Protein AF-A0A5J4VLN2-F1 (afdb_monomer_lite)

Foldseek 3Di:
DEQQPPDPDPPGGAALQVCLVPVLVVCVVVPAQEDEYWQQAAAPDVVVRNQAHAGQPDGHPRRHHPVSNVVSCVSNVVSNHHYHYDRRPQDHHCDPPRHPQCVPPHDGDHPPPPPPPDDD

Sequence (120 aa):
MHIGMSIEEEGKVNSYRNAADTLIPYIKSIGYNSIQLMGIMEHAYYASFGYQVTSFFSIAGRCGLPSDLQYFIDIAHSHGLIVILDLIHAHASKNTLDGLNNFDFGQEYGYQQQDDEENE

Secondary structure (DSSP, 8-state):
-BGGG--SSTT-PPPHHHHHHHHHHHHHHTT--EEEEBS-EE-S-GGGTT-S-SEEEEE-GGG--HHHHHHHHHHHHHTT-EEEE----S---S-SSSSSTTTBTTB-SS----------

Organism: NCBI:txid222440

Radius of gyration: 17.55 Å; chains: 1; bounding box: 37×29×55 Å

pLDDT: mean 84.26, std 16.39, range [36.25, 98.56]

Structure (mmCIF, N/CA/C/O backbone):
data_AF-A0A5J4VLN2-F1
#
_entry.id   AF-A0A5J4VLN2-F1
#
loop_
_atom_site.group_PDB
_atom_site.id
_atom_site.type_symbol
_atom_site.label_atom_id
_atom_site.label_alt_id
_atom_site.label_comp_id
_atom_site.label_asym_id
_atom_site.label_entity_id
_atom_site.label_seq_id
_atom_site.pdbx_PDB_ins_code
_atom_site.Cartn_x
_atom_site.Cartn_y
_atom_site.Cartn_z
_atom_site.occupancy
_atom_site.B_iso_or_equiv
_atom_site.auth_seq_id
_atom_site.auth_comp_id
_atom_site.auth_asym_id
_atom_site.auth_atom_id
_atom_site.pdbx_PDB_model_num
ATOM 1 N N . MET A 1 1 ? -7.371 5.519 -1.564 1.00 92.19 1 MET A N 1
ATOM 2 C CA . MET A 1 1 ? -6.412 6.105 -0.611 1.00 92.19 1 MET A CA 1
ATOM 3 C C . MET A 1 1 ? -5.008 5.653 -0.968 1.00 92.19 1 MET A C 1
ATOM 5 O O . MET A 1 1 ? -4.841 4.555 -1.488 1.00 92.19 1 MET A O 1
ATOM 9 N N . HIS A 1 2 ? -4.019 6.488 -0.664 1.00 93.62 2 HIS A N 1
ATOM 10 C CA . HIS A 1 2 ? -2.604 6.184 -0.841 1.00 93.62 2 HIS A CA 1
ATOM 11 C C . HIS A 1 2 ? -1.942 6.098 0.541 1.00 93.62 2 HIS A C 1
ATOM 13 O O . HIS A 1 2 ? -1.878 7.107 1.243 1.00 93.62 2 HIS A O 1
ATOM 19 N N . ILE A 1 3 ? -1.471 4.909 0.938 1.00 93.81 3 ILE A N 1
ATOM 20 C CA . ILE A 1 3 ? -0.975 4.649 2.305 1.00 93.81 3 ILE A CA 1
ATOM 21 C C . ILE A 1 3 ? 0.175 5.591 2.658 1.00 93.81 3 ILE A C 1
ATOM 23 O O . ILE A 1 3 ? 0.109 6.286 3.660 1.00 93.81 3 ILE A O 1
ATOM 27 N N . GLY A 1 4 ? 1.186 5.713 1.798 1.00 89.31 4 GLY A N 1
ATOM 28 C CA . GLY A 1 4 ? 2.380 6.498 2.119 1.00 89.31 4 GLY A CA 1
ATOM 29 C C . GLY A 1 4 ? 2.133 7.982 2.422 1.00 89.31 4 GLY A C 1
ATOM 30 O O . GLY A 1 4 ? 2.963 8.600 3.076 1.00 89.31 4 GLY A O 1
ATOM 31 N N . MET A 1 5 ? 0.997 8.547 1.995 1.00 90.44 5 MET A N 1
ATOM 32 C CA . MET A 1 5 ? 0.648 9.966 2.176 1.00 90.44 5 MET A CA 1
ATOM 33 C C . MET A 1 5 ? -0.420 10.190 3.252 1.00 90.44 5 MET A C 1
ATOM 35 O O . MET A 1 5 ? -0.905 11.303 3.410 1.00 90.44 5 MET A O 1
ATOM 39 N N . SER A 1 6 ? -0.835 9.141 3.964 1.00 88.75 6 SER A N 1
ATOM 40 C CA . SER A 1 6 ? -1.965 9.207 4.892 1.00 88.75 6 SER A CA 1
ATOM 41 C C . SER A 1 6 ? -1.568 9.473 6.350 1.00 88.75 6 SER A C 1
ATOM 43 O O . SER A 1 6 ? -2.348 9.182 7.252 1.00 88.75 6 SER A O 1
ATOM 45 N N . ILE A 1 7 ? -0.348 9.960 6.589 1.00 82.44 7 ILE A N 1
ATOM 46 C CA . ILE A 1 7 ? 0.162 10.323 7.918 1.00 82.44 7 ILE A CA 1
ATOM 47 C C . ILE A 1 7 ? -0.057 11.817 8.186 1.00 82.44 7 ILE A C 1
ATOM 49 O O . ILE A 1 7 ? -0.032 12.624 7.261 1.00 82.44 7 ILE A O 1
ATOM 53 N N . GLU A 1 8 ? -0.244 12.183 9.454 1.00 71.19 8 GLU A N 1
ATOM 54 C CA . GLU A 1 8 ? -0.366 13.588 9.874 1.00 71.19 8 GLU A CA 1
ATOM 55 C C . GLU A 1 8 ? 0.997 14.296 10.008 1.00 71.19 8 GLU A C 1
ATOM 57 O O . GLU A 1 8 ? 1.069 15.520 9.954 1.00 71.19 8 GLU A O 1
ATOM 62 N N . GLU A 1 9 ? 2.089 13.542 10.174 1.00 78.75 9 GLU A N 1
ATOM 63 C CA . GLU A 1 9 ? 3.444 14.081 10.321 1.00 78.75 9 GLU A CA 1
ATOM 64 C C . GLU A 1 9 ? 4.080 14.398 8.957 1.00 78.75 9 GLU A C 1
ATOM 66 O O . GLU A 1 9 ? 4.273 13.514 8.119 1.00 78.75 9 GLU A O 1
ATOM 71 N N . GLU A 1 10 ? 4.453 15.662 8.746 1.00 77.12 10 GLU A N 1
ATOM 72 C CA . GLU A 1 10 ? 5.062 16.114 7.494 1.00 77.12 10 GLU A CA 1
ATOM 73 C C . GLU A 1 10 ? 6.402 15.419 7.195 1.00 77.12 10 GLU A C 1
ATOM 75 O O . GLU A 1 10 ? 7.250 15.211 8.063 1.00 77.12 10 GLU A O 1
ATOM 80 N N . GLY A 1 11 ? 6.617 15.090 5.917 1.00 79.19 11 GLY A N 1
ATOM 81 C CA . GLY A 1 11 ? 7.900 14.590 5.415 1.00 79.19 11 GLY A CA 1
ATOM 82 C C . GLY A 1 11 ? 8.184 13.106 5.666 1.00 79.19 11 GLY A C 1
ATOM 83 O O . GLY A 1 11 ? 9.284 12.650 5.354 1.00 79.19 11 GLY A O 1
ATOM 84 N N . LYS A 1 12 ? 7.221 12.334 6.186 1.00 87.38 12 LYS A N 1
ATOM 85 C CA . LYS A 1 12 ? 7.369 10.885 6.394 1.00 87.38 12 LYS A CA 1
ATOM 86 C C . LYS A 1 12 ? 6.393 10.073 5.553 1.00 87.38 12 LYS A C 1
ATOM 88 O O . LYS A 1 12 ? 5.278 10.496 5.272 1.00 87.38 12 LYS A O 1
ATOM 93 N N . VAL A 1 13 ? 6.830 8.875 5.173 1.00 89.06 13 VAL A N 1
ATOM 94 C CA . VAL A 1 13 ? 5.975 7.879 4.524 1.00 89.06 13 VAL A CA 1
ATOM 95 C C . VAL A 1 13 ? 5.274 7.066 5.610 1.00 89.06 13 VAL A C 1
ATOM 97 O O . VAL A 1 13 ? 5.931 6.536 6.507 1.00 89.06 13 VAL A O 1
ATOM 100 N N . ASN A 1 14 ? 3.945 6.976 5.541 1.00 94.50 14 ASN A N 1
ATOM 101 C CA . ASN A 1 14 ? 3.174 6.167 6.486 1.00 94.50 14 ASN A CA 1
ATOM 102 C C . ASN A 1 14 ? 3.422 4.660 6.294 1.00 94.50 14 ASN A C 1
ATOM 104 O O . ASN A 1 14 ? 3.755 4.211 5.197 1.00 94.50 14 ASN A O 1
ATOM 108 N N . SER A 1 15 ? 3.172 3.865 7.337 1.00 95.12 15 SER A N 1
ATOM 109 C CA . SER A 1 15 ? 3.239 2.402 7.261 1.00 95.12 15 SER A CA 1
ATOM 110 C C . SER A 1 15 ? 1.860 1.755 7.136 1.00 95.12 15 SER A C 1
ATOM 112 O O . SER A 1 15 ? 0.859 2.309 7.596 1.00 95.12 15 SER A O 1
ATOM 114 N N . TYR A 1 16 ? 1.804 0.542 6.574 1.00 96.88 16 TYR A N 1
ATOM 115 C CA . TYR A 1 16 ? 0.571 -0.254 6.526 1.00 96.88 16 TYR A CA 1
ATOM 116 C C . TYR A 1 16 ? -0.003 -0.516 7.923 1.00 96.88 16 TYR A C 1
ATOM 118 O O . TYR A 1 16 ? -1.211 -0.416 8.107 1.00 96.88 16 TYR A O 1
ATOM 126 N N . ARG A 1 17 ? 0.851 -0.792 8.919 1.00 96.31 17 ARG A N 1
ATOM 127 C CA . ARG A 1 17 ? 0.413 -1.028 10.305 1.00 96.31 17 ARG A CA 1
ATOM 128 C C . ARG A 1 17 ? -0.214 0.210 10.920 1.00 96.31 17 ARG A C 1
ATOM 130 O O . ARG A 1 17 ? -1.337 0.142 11.402 1.00 96.31 17 ARG A O 1
ATOM 137 N N . ASN A 1 18 ? 0.471 1.349 10.833 1.00 95.31 18 ASN A N 1
ATOM 138 C CA . ASN A 1 18 ? -0.070 2.587 11.378 1.00 95.31 18 ASN A CA 1
ATOM 139 C C . ASN A 1 18 ? -1.378 2.979 10.677 1.00 95.31 18 ASN A C 1
ATOM 141 O O . ASN A 1 18 ? -2.348 3.328 11.342 1.00 95.31 18 ASN A O 1
ATOM 145 N N . ALA A 1 19 ? -1.443 2.864 9.347 1.00 95.69 19 ALA A N 1
ATOM 146 C CA . ALA A 1 19 ? -2.672 3.111 8.599 1.00 95.69 19 ALA A CA 1
ATOM 147 C C . ALA A 1 19 ? -3.806 2.151 8.999 1.00 95.69 19 ALA A C 1
ATOM 149 O O . ALA A 1 19 ? -4.953 2.583 9.102 1.00 95.69 19 ALA A O 1
ATOM 150 N N . ALA A 1 20 ? -3.504 0.876 9.251 1.00 97.12 20 ALA A N 1
ATOM 151 C CA . ALA A 1 20 ? -4.498 -0.094 9.689 1.00 97.12 20 ALA A CA 1
ATOM 152 C C . ALA A 1 20 ? -5.080 0.274 11.059 1.00 97.12 20 ALA A C 1
ATOM 154 O O . ALA A 1 20 ? -6.296 0.301 11.226 1.00 97.12 20 ALA A O 1
ATOM 155 N N . ASP A 1 21 ? -4.216 0.622 12.010 1.00 96.56 21 ASP A N 1
ATOM 156 C CA . ASP A 1 21 ? -4.623 0.877 13.392 1.00 96.56 21 ASP A CA 1
ATOM 157 C C . ASP A 1 21 ? -5.324 2.240 13.558 1.00 96.56 21 ASP A C 1
ATOM 159 O O . ASP A 1 21 ? -6.180 2.396 14.428 1.00 96.56 21 ASP A O 1
ATOM 163 N N . THR A 1 22 ? -4.997 3.227 12.714 1.00 95.06 22 THR A N 1
ATOM 164 C CA . THR A 1 22 ? -5.516 4.604 12.841 1.00 95.06 22 THR A CA 1
ATOM 165 C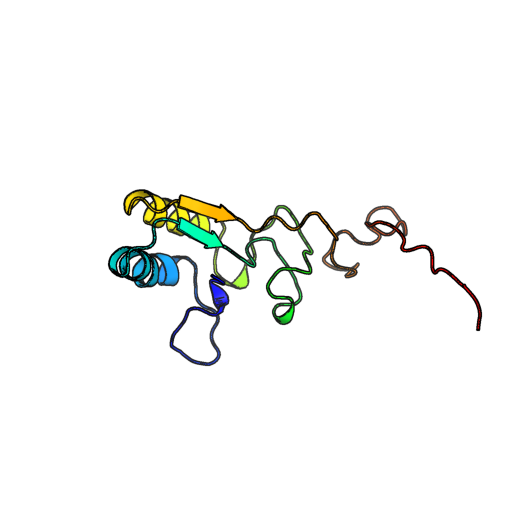 C . THR A 1 22 ? -6.622 4.938 11.841 1.00 95.06 22 THR A C 1
ATOM 167 O O . THR A 1 22 ? -7.634 5.536 12.212 1.00 95.06 22 THR A O 1
ATOM 170 N N . LEU A 1 23 ? -6.477 4.542 10.573 1.00 96.06 23 LEU A N 1
ATOM 171 C CA . LEU A 1 23 ? -7.359 5.010 9.500 1.00 96.06 23 LEU A CA 1
ATOM 172 C C . LEU A 1 23 ? -8.552 4.094 9.276 1.00 96.06 23 LEU A C 1
ATOM 174 O O . LEU A 1 23 ? -9.625 4.592 8.953 1.00 96.06 23 LEU A O 1
ATOM 178 N N . ILE A 1 24 ? -8.415 2.781 9.461 1.00 97.62 24 ILE A N 1
ATOM 179 C CA . ILE A 1 24 ? -9.539 1.852 9.267 1.00 97.62 24 ILE A CA 1
ATOM 180 C C . ILE A 1 24 ? -10.699 2.156 10.233 1.00 97.62 24 ILE A C 1
ATOM 182 O O . ILE A 1 24 ? -11.830 2.290 9.749 1.00 97.62 24 ILE A O 1
ATOM 186 N N . PRO A 1 25 ? -10.471 2.352 11.551 1.00 97.12 25 PRO A N 1
ATOM 187 C CA . PRO A 1 25 ? -11.547 2.737 12.465 1.00 97.12 25 PRO A CA 1
ATOM 188 C C . PRO A 1 25 ? -12.203 4.065 12.070 1.00 97.12 25 PRO A C 1
ATOM 190 O O . PRO A 1 25 ? -13.424 4.203 12.148 1.00 97.12 25 PRO A O 1
ATOM 193 N N . TYR A 1 26 ? -11.405 5.027 11.598 1.00 96.38 26 TYR A N 1
ATOM 194 C CA . TYR A 1 26 ? -11.896 6.323 11.136 1.00 96.38 26 TYR A CA 1
ATOM 195 C C . TYR A 1 26 ? -12.751 6.209 9.865 1.00 96.38 26 TYR A C 1
ATOM 197 O O . TYR A 1 26 ? -13.873 6.704 9.827 1.00 96.38 26 TYR A O 1
ATOM 205 N N . ILE A 1 27 ? -12.274 5.497 8.842 1.00 97.06 27 ILE A N 1
ATOM 206 C CA . ILE A 1 27 ? -13.006 5.261 7.588 1.00 97.06 27 ILE A CA 1
ATOM 207 C C . ILE A 1 27 ? -14.347 4.577 7.871 1.00 97.06 27 ILE A C 1
ATOM 209 O O . ILE A 1 27 ? -15.369 4.924 7.271 1.00 97.06 27 ILE A O 1
ATOM 213 N N . LYS A 1 28 ? -14.361 3.630 8.815 1.00 97.56 28 LYS A N 1
ATOM 214 C CA . LYS A 1 28 ? -15.593 2.974 9.244 1.00 97.56 28 LYS A CA 1
ATOM 215 C C . LYS A 1 28 ? -16.537 3.931 9.973 1.00 97.56 28 LYS A C 1
ATOM 217 O O . LYS A 1 28 ? -17.740 3.887 9.720 1.00 97.56 28 LYS A O 1
ATOM 222 N N . SER A 1 29 ? -16.020 4.779 10.865 1.00 97.62 29 SER A N 1
ATOM 223 C CA . SER A 1 29 ? -16.844 5.686 11.676 1.00 97.62 29 SER A CA 1
ATOM 224 C C . SER A 1 29 ? -17.550 6.755 10.841 1.00 97.62 29 SER A C 1
ATOM 226 O O . SER A 1 29 ? -18.682 7.120 11.152 1.00 97.62 29 SER A O 1
ATOM 228 N N . ILE A 1 30 ? -16.936 7.192 9.739 1.00 97.69 30 ILE A N 1
ATOM 229 C CA . ILE A 1 30 ? -17.541 8.136 8.787 1.00 97.69 30 ILE A CA 1
ATOM 230 C C . ILE A 1 30 ? -18.468 7.456 7.758 1.00 97.69 30 ILE A C 1
ATOM 232 O O . ILE A 1 30 ? -19.033 8.134 6.903 1.00 97.69 30 ILE A O 1
ATOM 236 N N . GLY A 1 31 ? -18.659 6.134 7.846 1.00 97.38 31 GLY A N 1
ATO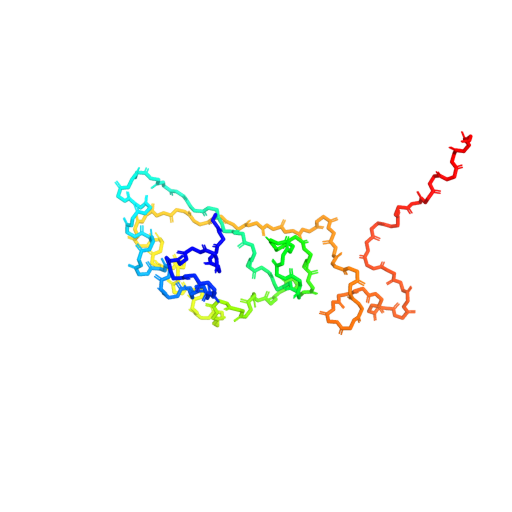M 237 C CA . GLY A 1 31 ? -19.721 5.410 7.139 1.00 97.38 31 GLY A CA 1
ATOM 238 C C . GLY A 1 31 ? -19.352 4.795 5.786 1.00 97.38 31 GLY A C 1
ATOM 239 O O . GLY A 1 31 ? -20.245 4.283 5.109 1.00 97.38 31 GLY A O 1
ATOM 240 N N . TYR A 1 32 ? -18.078 4.791 5.380 1.00 98.12 32 TYR A N 1
ATOM 241 C CA . TYR A 1 32 ? -17.673 4.052 4.179 1.00 98.12 32 TYR A CA 1
ATOM 242 C C . TYR A 1 32 ? -17.777 2.536 4.396 1.00 98.12 32 TYR A C 1
ATOM 244 O O . TYR A 1 32 ? -17.666 2.024 5.512 1.00 98.12 32 TYR A O 1
ATOM 252 N N . ASN A 1 33 ? -17.970 1.807 3.298 1.00 97.75 33 ASN A N 1
ATOM 253 C CA . ASN A 1 33 ? -18.033 0.344 3.264 1.00 97.75 33 ASN A CA 1
ATOM 254 C C . ASN A 1 33 ? -16.905 -0.289 2.428 1.00 97.75 33 ASN A C 1
ATOM 256 O O . ASN A 1 33 ? -16.777 -1.512 2.408 1.00 97.75 33 ASN A O 1
ATOM 260 N N . SER A 1 34 ? -16.086 0.521 1.754 1.00 97.94 34 SER A N 1
ATOM 261 C CA . SER A 1 34 ? -14.988 0.051 0.915 1.00 97.94 34 SER A CA 1
ATOM 262 C C . SER A 1 34 ? -13.794 1.001 0.928 1.00 97.94 34 SER A C 1
ATOM 264 O O . SER A 1 34 ? -13.957 2.212 1.075 1.00 97.94 34 SER A O 1
ATOM 266 N N . ILE A 1 35 ? -12.604 0.451 0.698 1.00 97.81 35 ILE A N 1
ATOM 267 C CA . ILE A 1 35 ? -11.336 1.159 0.548 1.00 97.81 35 ILE A CA 1
ATOM 268 C C . ILE A 1 35 ? -10.751 0.809 -0.821 1.00 97.81 35 ILE A C 1
ATOM 270 O O . ILE A 1 35 ? -10.418 -0.344 -1.073 1.00 97.81 35 ILE A O 1
ATOM 274 N N . GLN A 1 36 ? -10.565 1.810 -1.681 1.00 97.31 36 GLN A N 1
ATOM 275 C CA . GLN A 1 36 ? -9.704 1.688 -2.862 1.00 97.31 36 GLN A CA 1
ATOM 276 C C . GLN A 1 36 ? -8.250 1.918 -2.434 1.00 97.31 36 GLN A C 1
ATOM 278 O O . GLN A 1 36 ? -7.962 2.962 -1.848 1.00 97.31 36 GLN A O 1
ATOM 283 N N . LEU A 1 37 ? -7.331 0.998 -2.715 1.00 95.94 37 LEU A N 1
ATOM 284 C CA . LEU A 1 37 ? -5.898 1.134 -2.445 1.00 95.94 37 LEU A CA 1
ATOM 285 C C . LEU A 1 37 ? -5.128 1.459 -3.723 1.00 95.94 37 LEU A C 1
ATOM 287 O O . LEU A 1 37 ? -5.211 0.732 -4.710 1.00 95.94 37 LEU A O 1
ATOM 291 N N . MET A 1 38 ? -4.334 2.525 -3.655 1.00 94.44 38 MET A N 1
ATOM 292 C CA . MET A 1 38 ? -3.471 3.000 -4.738 1.00 94.44 38 MET A CA 1
ATOM 293 C C . MET A 1 38 ? -1.998 2.817 -4.357 1.00 94.44 38 MET A C 1
ATOM 295 O O . MET A 1 38 ? -1.659 2.858 -3.171 1.00 94.44 38 MET A O 1
ATOM 299 N N . GLY A 1 39 ? -1.116 2.657 -5.347 1.00 91.19 39 GLY A N 1
ATOM 300 C CA . GLY A 1 39 ? 0.335 2.610 -5.119 1.00 91.19 39 GLY A CA 1
ATOM 301 C C . GLY A 1 39 ? 0.838 1.371 -4.374 1.00 91.19 39 GLY A C 1
ATOM 302 O O . GLY A 1 39 ? 1.840 1.448 -3.667 1.00 91.19 39 GLY A O 1
ATOM 303 N N . ILE A 1 40 ? 0.152 0.236 -4.512 1.00 93.56 40 ILE A N 1
ATOM 304 C CA . ILE A 1 40 ? 0.546 -1.017 -3.853 1.00 93.56 40 ILE A CA 1
ATOM 305 C C . ILE A 1 40 ? 1.575 -1.801 -4.665 1.00 93.56 40 ILE A C 1
ATOM 307 O O . ILE A 1 40 ? 2.500 -2.344 -4.072 1.00 93.56 40 ILE A O 1
ATOM 311 N N . MET A 1 41 ? 1.447 -1.863 -5.994 1.00 91.00 41 MET A N 1
ATOM 312 C CA . MET A 1 41 ? 2.485 -2.474 -6.832 1.00 91.00 41 MET A CA 1
ATOM 313 C C . MET A 1 41 ? 3.760 -1.633 -6.783 1.00 91.00 41 MET A C 1
ATOM 315 O O . MET A 1 41 ? 3.691 -0.402 -6.724 1.00 91.00 41 MET A O 1
ATOM 319 N N . GLU A 1 42 ? 4.920 -2.286 -6.782 1.00 90.19 42 GLU A N 1
ATOM 320 C CA . GLU A 1 42 ? 6.205 -1.604 -6.656 1.00 90.19 42 GLU A CA 1
ATOM 321 C C . GLU A 1 42 ? 6.448 -0.658 -7.836 1.00 90.19 42 GLU A C 1
ATOM 323 O O . GLU A 1 42 ? 6.237 -0.988 -9.006 1.00 90.19 42 GLU A O 1
ATOM 328 N N . HIS A 1 43 ? 6.895 0.546 -7.499 1.00 88.88 43 HIS A N 1
ATOM 329 C CA . HIS A 1 43 ? 7.116 1.640 -8.434 1.00 88.88 43 HIS A CA 1
ATOM 330 C C . HIS A 1 43 ? 8.302 2.472 -7.945 1.00 88.88 43 HIS A C 1
ATOM 332 O O . HIS A 1 43 ? 8.256 3.065 -6.871 1.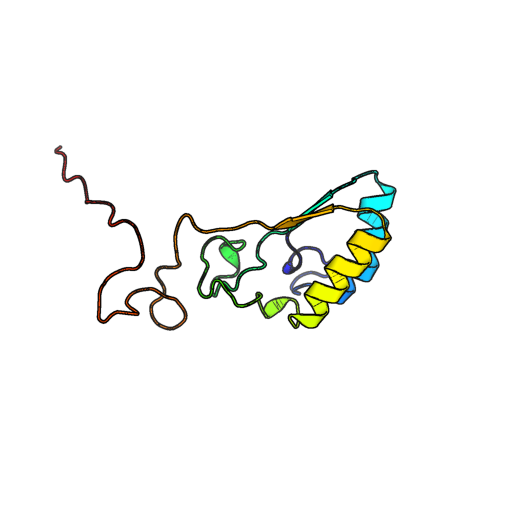00 88.88 43 HIS A O 1
ATOM 338 N N . ALA A 1 44 ? 9.384 2.553 -8.717 1.00 86.31 44 ALA A N 1
ATOM 339 C CA . ALA A 1 44 ? 10.580 3.279 -8.275 1.00 86.31 44 ALA A CA 1
ATOM 340 C C . ALA A 1 44 ? 10.323 4.787 -8.059 1.00 86.31 44 ALA A C 1
ATOM 342 O O . ALA A 1 44 ? 10.855 5.396 -7.131 1.00 86.31 44 ALA A O 1
ATOM 343 N N . TYR A 1 45 ? 9.475 5.399 -8.894 1.00 86.56 45 TYR A N 1
ATOM 344 C CA . TYR A 1 45 ? 9.200 6.832 -8.835 1.00 86.56 45 TYR A CA 1
ATOM 345 C C . TYR A 1 45 ? 7.983 7.143 -7.955 1.00 86.56 45 TYR A C 1
ATOM 347 O O . TYR A 1 45 ? 6.841 7.009 -8.392 1.00 86.56 45 TYR A O 1
ATOM 355 N N . TYR A 1 46 ? 8.212 7.586 -6.714 1.00 83.56 46 TYR A N 1
ATOM 356 C CA . TYR A 1 46 ? 7.144 7.836 -5.731 1.00 83.56 46 TYR A CA 1
ATOM 357 C C . TYR A 1 46 ? 6.105 8.870 -6.194 1.00 83.56 46 TYR A C 1
ATOM 359 O O . TYR A 1 46 ? 4.907 8.680 -6.004 1.00 83.56 46 TYR A O 1
ATOM 367 N N . ALA A 1 47 ? 6.542 9.929 -6.882 1.00 85.06 47 ALA A N 1
ATOM 368 C CA . ALA A 1 47 ? 5.645 10.966 -7.395 1.00 85.06 47 ALA A CA 1
ATOM 369 C C . ALA A 1 47 ? 4.758 10.494 -8.566 1.00 85.06 47 ALA A C 1
ATOM 371 O O . ALA A 1 47 ? 3.876 11.231 -8.993 1.00 85.06 47 ALA A O 1
ATOM 372 N N . SER A 1 48 ? 4.935 9.258 -9.054 1.00 83.38 48 SER A N 1
ATOM 373 C CA . SER A 1 48 ? 4.006 8.642 -10.010 1.00 83.38 48 SER A CA 1
ATOM 374 C C . SER A 1 48 ? 2.674 8.223 -9.389 1.00 83.38 48 SER A C 1
ATOM 376 O O . SER A 1 48 ? 1.824 7.729 -10.121 1.00 83.38 48 SER A O 1
ATOM 378 N N . PHE A 1 49 ? 2.497 8.335 -8.065 1.00 86.81 49 PHE A N 1
ATOM 379 C CA . PHE A 1 49 ? 1.305 7.847 -7.354 1.00 86.81 49 PHE A CA 1
ATOM 380 C C . PHE A 1 49 ? 1.003 6.350 -7.579 1.00 86.81 49 PHE A C 1
ATOM 382 O O . PHE A 1 49 ? -0.117 5.895 -7.352 1.00 86.81 49 PHE A O 1
ATOM 389 N N . GLY A 1 50 ? 2.002 5.568 -8.006 1.00 83.88 50 GLY A N 1
ATOM 390 C CA . GLY A 1 50 ? 1.852 4.142 -8.290 1.00 83.88 50 GLY A CA 1
ATOM 391 C C . GLY A 1 50 ? 1.534 3.783 -9.735 1.00 83.88 50 GLY A C 1
ATOM 392 O O . GLY A 1 50 ? 1.399 2.600 -10.030 1.00 83.88 50 GLY A O 1
ATOM 393 N N . TYR A 1 51 ? 1.437 4.761 -10.637 1.00 84.50 51 TYR A N 1
ATOM 394 C CA . TYR A 1 51 ? 1.116 4.490 -12.039 1.00 84.50 51 TYR A CA 1
ATOM 395 C C . TYR A 1 51 ? 2.320 3.984 -12.842 1.00 84.50 51 TYR A C 1
ATOM 397 O O . TYR A 1 51 ? 2.151 3.209 -13.774 1.00 84.50 51 TYR A O 1
ATOM 405 N N . GLN A 1 52 ? 3.551 4.333 -12.457 1.00 85.44 52 GLN A N 1
ATOM 406 C CA . GLN A 1 52 ? 4.757 3.835 -13.132 1.00 85.44 52 GLN A CA 1
ATOM 407 C C . GLN A 1 52 ? 5.298 2.572 -12.454 1.00 85.44 52 GLN A C 1
ATOM 409 O O . GLN A 1 52 ? 6.334 2.601 -11.784 1.00 85.44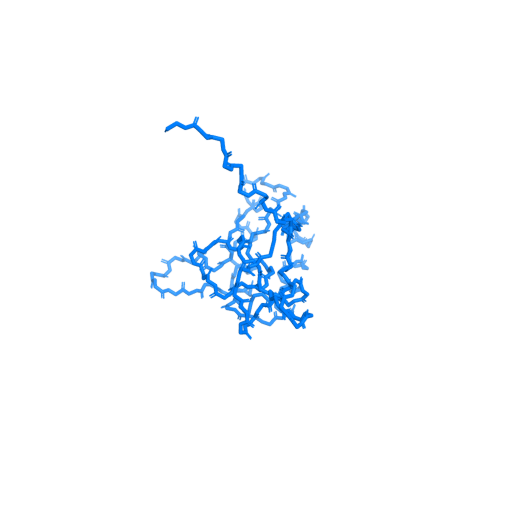 52 GLN A O 1
ATOM 414 N N . VAL A 1 53 ? 4.581 1.460 -12.628 1.00 84.81 53 VAL A N 1
ATOM 415 C CA . VAL A 1 53 ? 4.919 0.159 -12.031 1.00 84.81 53 VAL A CA 1
ATOM 416 C C . VAL A 1 53 ? 6.219 -0.390 -12.615 1.00 84.81 53 VAL A C 1
ATOM 418 O O . VAL A 1 53 ? 6.379 -0.486 -13.833 1.00 84.81 53 VAL A O 1
ATOM 421 N N . THR A 1 54 ? 7.150 -0.760 -11.739 1.00 82.88 54 THR A N 1
ATOM 422 C CA . THR A 1 54 ? 8.426 -1.388 -12.108 1.00 82.88 54 THR A CA 1
ATOM 423 C C . THR A 1 54 ? 8.399 -2.895 -11.872 1.00 82.88 54 THR A C 1
ATOM 425 O O . THR A 1 54 ? 8.851 -3.647 -12.732 1.00 82.88 54 THR A O 1
ATOM 428 N N . SER A 1 55 ? 7.797 -3.350 -10.767 1.00 84.44 55 SER A N 1
ATOM 429 C CA . SER A 1 55 ? 7.574 -4.774 -10.490 1.00 84.44 55 SER A CA 1
ATOM 430 C C . SER A 1 55 ? 6.113 -5.038 -10.135 1.00 84.44 55 SER A C 1
ATOM 432 O O . SER A 1 55 ? 5.602 -4.566 -9.121 1.00 84.44 55 SER A O 1
ATOM 434 N N . PHE A 1 56 ? 5.449 -5.832 -10.975 1.00 87.44 56 PHE A N 1
ATOM 435 C CA . PHE A 1 56 ? 4.009 -6.103 -10.901 1.00 87.44 56 PHE A CA 1
ATOM 436 C C . PHE A 1 56 ? 3.616 -7.042 -9.755 1.00 87.44 56 PHE A C 1
ATOM 438 O O . PHE A 1 56 ? 2.493 -6.987 -9.267 1.00 87.44 56 PHE A O 1
ATOM 445 N N . PHE A 1 57 ? 4.536 -7.902 -9.311 1.00 88.62 57 PHE A N 1
ATOM 446 C CA . PHE A 1 57 ? 4.283 -8.875 -8.240 1.00 88.62 57 PHE A CA 1
ATOM 447 C C . PHE A 1 57 ? 4.883 -8.454 -6.895 1.00 88.62 57 PHE A C 1
ATOM 449 O O . PHE A 1 57 ? 4.619 -9.091 -5.875 1.00 88.62 57 PHE A O 1
ATOM 456 N N . SER A 1 58 ? 5.688 -7.389 -6.878 1.00 87.62 58 SER A N 1
ATOM 457 C CA . SER A 1 58 ? 6.256 -6.843 -5.648 1.00 87.62 58 SER A CA 1
ATOM 458 C C . SER A 1 58 ? 5.319 -5.805 -5.041 1.00 87.62 58 SER A C 1
ATOM 460 O O . SER A 1 58 ? 4.759 -4.969 -5.747 1.00 87.62 58 SER A O 1
ATOM 462 N N . ILE A 1 59 ? 5.197 -5.827 -3.715 1.00 90.19 59 ILE A N 1
ATOM 463 C CA . ILE A 1 59 ? 4.545 -4.756 -2.960 1.00 90.19 59 ILE A CA 1
ATOM 464 C C . ILE A 1 59 ? 5.531 -3.602 -2.791 1.00 90.19 59 ILE A C 1
ATOM 466 O O . ILE A 1 59 ? 6.693 -3.847 -2.475 1.00 90.19 59 ILE A O 1
ATOM 470 N N . ALA A 1 60 ? 5.052 -2.367 -2.941 1.00 88.31 60 ALA A N 1
ATOM 471 C CA . ALA A 1 60 ? 5.816 -1.154 -2.694 1.00 88.31 60 ALA A CA 1
ATOM 472 C C . ALA A 1 60 ? 6.407 -1.164 -1.274 1.00 88.31 60 ALA A C 1
ATOM 474 O O . ALA A 1 60 ? 5.692 -0.951 -0.286 1.00 88.31 60 ALA A O 1
ATOM 475 N N . GLY A 1 61 ? 7.721 -1.385 -1.171 1.00 86.31 61 GLY A N 1
ATOM 476 C CA . GLY A 1 61 ? 8.406 -1.615 0.109 1.00 86.31 61 GLY A CA 1
ATOM 477 C C . GLY A 1 61 ? 8.438 -0.394 1.037 1.00 86.31 61 GLY A C 1
ATOM 478 O O . GLY A 1 61 ? 8.685 -0.515 2.234 1.00 86.31 61 GLY A O 1
ATOM 479 N N . ARG A 1 62 ? 8.134 0.794 0.503 1.00 90.38 62 ARG A N 1
ATOM 480 C CA . ARG A 1 62 ? 8.148 2.078 1.225 1.00 90.38 62 ARG A CA 1
ATOM 481 C C . ARG A 1 62 ? 7.196 2.137 2.425 1.00 90.38 62 ARG A C 1
ATOM 483 O O . ARG A 1 62 ? 7.467 2.890 3.351 1.00 90.38 62 ARG A O 1
ATOM 490 N N . CYS A 1 63 ? 6.104 1.369 2.411 1.00 91.81 63 CYS A N 1
ATOM 491 C CA . CYS A 1 63 ? 5.098 1.376 3.483 1.00 91.81 63 CYS A CA 1
ATOM 492 C C . CYS A 1 63 ? 5.198 0.160 4.431 1.00 91.81 63 CYS A C 1
ATOM 494 O O . CYS A 1 63 ? 4.427 0.072 5.390 1.00 91.81 63 CYS A O 1
ATOM 496 N N . GLY A 1 64 ? 6.117 -0.781 4.187 1.00 93.31 64 GLY A N 1
ATOM 497 C CA . GLY A 1 64 ? 6.304 -1.983 5.008 1.00 93.31 64 GLY A CA 1
ATOM 498 C C . GLY A 1 64 ? 6.429 -3.271 4.196 1.00 93.31 64 GLY A C 1
ATOM 499 O O . GLY A 1 64 ? 6.560 -3.249 2.972 1.00 93.31 64 GLY A O 1
ATOM 500 N N . LEU A 1 65 ? 6.395 -4.407 4.895 1.00 95.25 65 LEU A N 1
ATOM 501 C CA . LEU A 1 65 ? 6.532 -5.736 4.298 1.00 95.25 65 LEU A CA 1
ATOM 502 C C . LEU A 1 65 ? 5.201 -6.230 3.702 1.00 95.25 65 LEU A C 1
ATOM 504 O O . LEU A 1 65 ? 4.131 -5.784 4.124 1.00 95.25 65 LEU A O 1
ATOM 508 N N . PRO A 1 66 ? 5.219 -7.236 2.805 1.00 95.81 66 PRO A N 1
ATOM 509 C CA . PRO A 1 66 ? 3.992 -7.879 2.326 1.00 95.81 66 PRO A CA 1
ATOM 510 C C . PRO A 1 66 ? 3.085 -8.409 3.451 1.00 95.8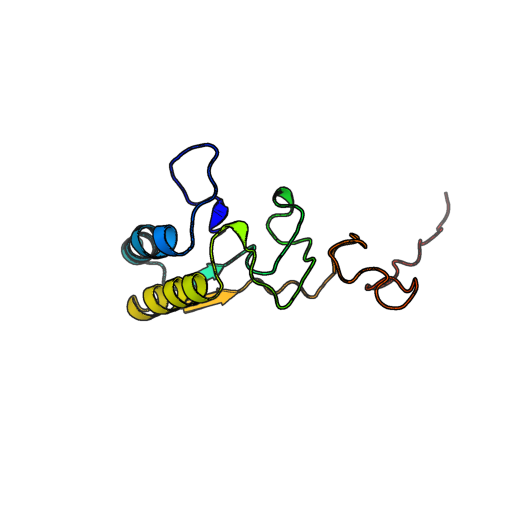1 66 PRO A C 1
ATOM 512 O O . PRO A 1 66 ? 1.864 -8.382 3.319 1.00 95.81 66 PRO A O 1
ATOM 515 N N . SER A 1 67 ? 3.660 -8.849 4.577 1.00 97.06 67 SER A N 1
ATOM 516 C CA . SER A 1 67 ? 2.903 -9.269 5.766 1.00 97.06 67 SER A CA 1
ATOM 517 C C . SER A 1 67 ? 2.161 -8.117 6.447 1.00 97.06 67 SER A C 1
ATOM 519 O O . SER A 1 67 ? 1.127 -8.334 7.070 1.00 97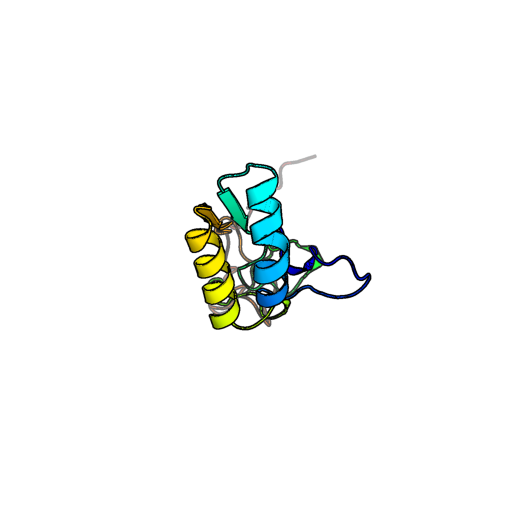.06 67 SER A O 1
ATOM 521 N N . ASP A 1 68 ? 2.664 -6.887 6.334 1.00 97.31 68 ASP A N 1
ATOM 522 C CA . ASP A 1 68 ? 2.010 -5.712 6.912 1.00 97.31 68 ASP A CA 1
ATOM 523 C C . ASP A 1 68 ? 0.829 -5.250 6.047 1.00 97.31 68 ASP A C 1
ATOM 525 O O . ASP A 1 68 ? -0.176 -4.785 6.581 1.00 97.31 68 ASP A O 1
ATOM 529 N N . LEU A 1 69 ? 0.901 -5.444 4.724 1.00 97.00 69 LEU A N 1
ATOM 530 C CA . LEU A 1 69 ? -0.254 -5.261 3.841 1.00 97.00 69 LEU A CA 1
ATOM 531 C C . LEU A 1 69 ? -1.345 -6.305 4.121 1.00 97.00 69 LEU A C 1
ATOM 533 O O . LEU A 1 69 ? -2.520 -5.951 4.169 1.00 97.00 69 LEU A O 1
ATOM 537 N N . GLN A 1 70 ? -0.971 -7.569 4.348 1.00 97.38 70 GLN A N 1
ATOM 538 C CA . GLN A 1 70 ? -1.924 -8.607 4.769 1.00 97.38 70 GLN A CA 1
ATOM 539 C C . GLN A 1 70 ? -2.623 -8.208 6.072 1.00 97.38 70 GLN A C 1
ATOM 541 O O . GLN A 1 70 ? -3.847 -8.234 6.134 1.00 97.38 70 GLN A O 1
ATOM 546 N N . TYR A 1 71 ? -1.860 -7.730 7.062 1.00 98.31 71 TYR A N 1
ATOM 547 C CA . TYR A 1 71 ? -2.418 -7.195 8.305 1.00 98.31 71 TYR A CA 1
ATOM 548 C C . TYR A 1 71 ? -3.420 -6.059 8.048 1.00 98.31 71 TYR A C 1
ATOM 550 O O . TYR A 1 71 ? -4.526 -6.091 8.577 1.00 98.31 71 TYR A O 1
ATOM 558 N N . PHE A 1 72 ? -3.082 -5.084 7.199 1.00 98.06 72 PHE A N 1
ATOM 559 C CA . PHE A 1 72 ? -4.005 -4.000 6.845 1.00 98.06 72 PHE A CA 1
ATOM 560 C C . PHE A 1 72 ? -5.324 -4.524 6.257 1.00 98.06 72 PHE A C 1
ATOM 562 O O . PHE A 1 72 ? -6.402 -4.088 6.662 1.00 98.06 72 PHE A O 1
ATOM 569 N N . ILE A 1 73 ? -5.242 -5.470 5.318 1.00 98.06 73 ILE A N 1
ATOM 570 C CA . ILE A 1 73 ? -6.411 -6.065 4.662 1.00 98.06 73 ILE A CA 1
ATOM 571 C C . ILE A 1 73 ? -7.269 -6.835 5.677 1.00 98.06 73 ILE A C 1
ATOM 573 O O . ILE A 1 73 ? -8.488 -6.665 5.694 1.00 98.06 73 ILE A O 1
ATOM 577 N N . ASP A 1 74 ? -6.649 -7.614 6.563 1.00 98.50 74 ASP A N 1
ATOM 578 C CA . ASP A 1 74 ? -7.354 -8.361 7.609 1.00 98.50 74 ASP A CA 1
ATOM 579 C C . ASP A 1 74 ? -8.084 -7.429 8.585 1.00 98.50 74 ASP A C 1
ATOM 581 O O . ASP A 1 74 ? -9.258 -7.648 8.904 1.00 98.50 74 ASP A O 1
ATOM 585 N N . ILE A 1 75 ? -7.438 -6.339 9.014 1.00 98.44 75 ILE A N 1
ATOM 586 C CA . ILE A 1 75 ? -8.079 -5.341 9.877 1.00 98.44 75 ILE A CA 1
ATOM 587 C C . ILE A 1 75 ? -9.244 -4.659 9.145 1.00 98.44 75 ILE A C 1
ATOM 589 O O . ILE A 1 75 ? -10.311 -4.484 9.743 1.00 98.44 75 ILE A O 1
ATOM 593 N N . ALA A 1 76 ? -9.112 -4.350 7.852 1.00 98.31 76 ALA A N 1
ATOM 594 C CA . ALA A 1 76 ? -10.192 -3.747 7.066 1.00 98.31 76 ALA A CA 1
ATOM 595 C C . ALA A 1 76 ? -11.400 -4.689 6.971 1.00 98.31 76 ALA A C 1
ATOM 597 O O . ALA A 1 76 ? -12.533 -4.290 7.261 1.00 98.31 76 ALA A O 1
ATOM 598 N N . HIS A 1 77 ? -11.152 -5.962 6.659 1.00 98.56 77 HIS A N 1
ATOM 599 C CA . HIS A 1 77 ? -12.188 -6.987 6.594 1.00 98.56 77 HIS A CA 1
ATOM 600 C C . HIS A 1 77 ? -12.866 -7.220 7.950 1.00 98.56 77 HIS A C 1
ATOM 602 O O . HIS A 1 77 ? -14.090 -7.342 7.995 1.00 98.56 77 HIS A O 1
ATOM 608 N N . SER A 1 78 ? -12.124 -7.201 9.065 1.00 98.38 78 SER A N 1
ATOM 609 C CA . SER A 1 78 ? -12.715 -7.324 10.410 1.00 98.38 78 SER A CA 1
ATOM 610 C C . SER A 1 78 ? -13.671 -6.174 10.770 1.00 98.38 78 SER A C 1
ATOM 612 O O . SER A 1 78 ? -14.601 -6.368 11.549 1.00 98.38 78 SER A O 1
ATOM 614 N N . HIS A 1 79 ? -13.508 -5.001 10.145 1.00 98.12 79 HIS A N 1
ATOM 615 C CA . HIS A 1 79 ? -14.425 -3.859 10.261 1.00 98.12 79 HIS A CA 1
ATOM 616 C C . HIS A 1 79 ? -15.567 -3.887 9.223 1.00 98.12 79 HIS A C 1
ATOM 618 O O . HIS A 1 79 ? -16.390 -2.962 9.147 1.00 98.12 79 HIS A O 1
ATOM 624 N N . GLY A 1 80 ? -15.643 -4.946 8.413 1.00 97.75 80 GLY A N 1
ATOM 625 C CA . GLY A 1 80 ? -16.620 -5.096 7.340 1.00 97.75 80 GLY A CA 1
ATOM 626 C C . GLY A 1 80 ? -16.414 -4.095 6.203 1.00 97.75 80 GLY A C 1
ATOM 627 O O . GLY A 1 80 ? -17.402 -3.621 5.641 1.00 97.75 80 GLY A O 1
ATOM 628 N N . LEU A 1 81 ? -15.163 -3.718 5.917 1.00 98.50 81 LEU A N 1
ATOM 629 C CA . LEU A 1 81 ? -14.798 -2.901 4.760 1.00 98.50 81 LEU A CA 1
ATOM 630 C C . LEU A 1 81 ? -14.275 -3.797 3.640 1.00 98.50 81 LEU A C 1
ATOM 632 O O . LEU A 1 81 ? -13.419 -4.640 3.880 1.00 98.50 81 LEU A O 1
ATOM 636 N N . ILE A 1 82 ? -14.747 -3.587 2.416 1.00 98.12 82 ILE A N 1
ATOM 637 C CA . ILE A 1 82 ? -14.204 -4.241 1.219 1.00 98.12 82 ILE A CA 1
ATOM 638 C C . ILE A 1 82 ? -12.925 -3.518 0.795 1.00 98.12 82 ILE A C 1
ATOM 640 O O . ILE A 1 82 ? -12.908 -2.291 0.748 1.00 98.12 82 ILE A O 1
ATOM 644 N N . VAL A 1 83 ? -11.872 -4.247 0.431 1.00 97.88 83 VAL A N 1
ATOM 645 C CA . VAL A 1 83 ? -10.645 -3.649 -0.115 1.00 97.88 83 VAL A CA 1
ATOM 646 C C . VAL A 1 83 ? -10.562 -3.914 -1.616 1.00 97.88 83 VAL A C 1
ATOM 648 O O . VAL A 1 83 ? -10.637 -5.057 -2.057 1.00 97.88 83 VAL A O 1
ATOM 651 N N . ILE A 1 84 ? -10.402 -2.850 -2.400 1.00 97.25 84 ILE A N 1
ATOM 652 C CA . ILE A 1 84 ? -10.238 -2.889 -3.856 1.00 97.25 84 ILE A CA 1
ATOM 653 C C . ILE A 1 84 ? -8.836 -2.377 -4.183 1.00 97.25 84 ILE A C 1
ATOM 655 O O . ILE A 1 84 ? -8.378 -1.400 -3.595 1.00 97.25 84 ILE A O 1
ATOM 659 N N . LEU A 1 85 ? -8.147 -3.041 -5.106 1.00 94.56 85 LEU A N 1
ATOM 660 C CA . LEU A 1 85 ? -6.787 -2.705 -5.513 1.00 94.56 85 LEU A CA 1
ATOM 661 C C . LEU A 1 85 ? -6.778 -2.001 -6.877 1.00 94.56 85 LEU A C 1
ATOM 663 O O . LEU A 1 85 ? -7.402 -2.489 -7.820 1.00 94.56 85 LEU A O 1
ATOM 667 N N . ASP A 1 86 ? -6.021 -0.909 -7.004 1.00 91.19 86 ASP A N 1
ATOM 668 C CA . ASP A 1 86 ? -5.652 -0.347 -8.307 1.00 91.19 86 ASP A CA 1
ATOM 669 C C . ASP A 1 86 ? -4.704 -1.307 -9.037 1.00 91.19 86 ASP A C 1
ATOM 671 O O . ASP A 1 86 ? -3.530 -1.446 -8.683 1.00 91.19 86 ASP A O 1
ATOM 675 N N . LEU A 1 87 ? -5.221 -1.965 -10.075 1.00 89.75 87 LEU A N 1
ATOM 676 C CA . LEU A 1 87 ? -4.453 -2.847 -10.945 1.00 89.75 87 LEU A CA 1
ATOM 677 C C . LEU A 1 87 ? -4.031 -2.101 -12.217 1.00 89.75 87 LEU A C 1
ATOM 679 O O . LEU A 1 87 ? -4.829 -1.863 -13.122 1.00 89.75 87 LEU A O 1
ATOM 683 N N . ILE A 1 88 ? -2.755 -1.744 -12.293 1.00 87.06 88 ILE A N 1
ATOM 684 C CA . ILE A 1 88 ? -2.145 -1.041 -13.424 1.00 87.06 88 ILE A CA 1
ATOM 685 C C . ILE A 1 88 ? -1.513 -2.055 -14.377 1.00 87.06 88 ILE A C 1
ATOM 687 O O . ILE A 1 88 ? -0.357 -2.418 -14.220 1.00 87.06 88 ILE A O 1
ATOM 691 N N . HIS A 1 89 ? -2.273 -2.514 -15.370 1.00 87.25 89 HIS A N 1
ATOM 692 C CA . HIS A 1 89 ? -1.779 -3.369 -16.466 1.00 87.25 89 HIS A CA 1
ATOM 693 C C . HIS A 1 89 ? -1.779 -2.659 -17.831 1.00 87.25 89 HIS A C 1
ATOM 695 O O . HIS A 1 89 ? -1.447 -3.262 -18.846 1.00 87.25 89 HIS A O 1
ATOM 701 N N . ALA A 1 90 ? -2.167 -1.381 -17.874 1.00 77.12 90 ALA A N 1
ATOM 702 C CA . ALA A 1 90 ? -2.248 -0.618 -19.119 1.00 77.12 90 ALA A CA 1
ATOM 703 C C . ALA A 1 90 ? -0.868 -0.241 -19.688 1.00 77.12 90 ALA A C 1
ATOM 705 O O . ALA A 1 90 ? -0.738 -0.036 -20.890 1.00 77.12 90 ALA A O 1
ATOM 706 N N . HIS A 1 91 ? 0.147 -0.117 -18.829 1.00 77.25 91 HIS A N 1
ATOM 707 C CA . HIS A 1 91 ? 1.520 0.224 -19.197 1.00 77.25 91 HIS A CA 1
ATOM 708 C C . HIS A 1 91 ? 2.499 -0.243 -18.110 1.00 77.25 91 HIS A C 1
ATOM 710 O O . HIS A 1 91 ? 2.104 -0.463 -16.965 1.00 77.25 91 HIS A O 1
ATOM 716 N N . ALA A 1 92 ? 3.776 -0.373 -18.471 1.00 75.88 92 ALA A N 1
ATOM 717 C CA . ALA A 1 92 ? 4.886 -0.602 -17.550 1.00 75.88 92 ALA A CA 1
ATOM 718 C C . ALA A 1 92 ? 5.781 0.647 -17.478 1.00 75.88 92 ALA A C 1
ATOM 720 O O . ALA A 1 92 ? 5.769 1.492 -18.375 1.00 75.88 92 ALA A O 1
ATOM 721 N N . SER A 1 93 ? 6.567 0.784 -16.409 1.00 79.94 93 SER A N 1
ATOM 722 C CA . SER A 1 93 ? 7.585 1.833 -16.320 1.00 79.94 93 SER A CA 1
ATOM 723 C C . SER A 1 93 ? 8.636 1.674 -17.422 1.00 79.94 93 SER A C 1
ATOM 725 O O . SER A 1 93 ? 9.098 0.568 -17.689 1.00 79.94 93 SER A O 1
ATOM 727 N N . LYS A 1 94 ? 9.081 2.796 -18.005 1.00 79.38 94 LYS A N 1
ATOM 728 C CA . LYS A 1 94 ? 10.175 2.824 -18.993 1.00 79.38 94 LYS A CA 1
ATOM 729 C C . LYS A 1 94 ? 11.556 2.533 -18.380 1.00 79.38 94 LYS A C 1
ATOM 731 O O . LYS A 1 94 ? 12.528 2.414 -19.123 1.00 79.38 94 LYS A O 1
ATOM 736 N N . ASN A 1 95 ? 11.665 2.443 -17.049 1.00 74.31 95 ASN A N 1
ATOM 737 C CA . ASN A 1 95 ? 12.927 2.164 -16.360 1.00 74.31 95 ASN A CA 1
ATOM 738 C C . ASN A 1 95 ? 13.431 0.748 -16.698 1.00 74.31 95 ASN A C 1
ATOM 740 O O . ASN A 1 95 ? 12.747 -0.238 -16.429 1.00 74.31 95 ASN A O 1
ATOM 744 N N . THR A 1 96 ? 14.636 0.671 -17.261 1.00 75.44 96 THR A N 1
ATOM 745 C CA . THR A 1 96 ? 15.294 -0.571 -17.693 1.00 75.44 96 THR A CA 1
ATOM 746 C C . THR A 1 96 ? 16.192 -1.198 -16.625 1.00 75.44 96 THR A C 1
ATOM 748 O O . THR A 1 96 ? 16.592 -2.344 -16.776 1.00 75.44 96 THR A O 1
ATOM 751 N N . LEU A 1 97 ? 16.575 -0.454 -15.579 1.00 77.12 97 LEU A N 1
ATOM 752 C CA . LEU A 1 97 ? 17.446 -0.962 -14.510 1.00 77.12 97 LEU A CA 1
ATOM 753 C C . LEU A 1 97 ? 16.651 -1.741 -13.459 1.00 77.12 97 LEU A C 1
ATOM 755 O O . LEU A 1 97 ? 17.080 -2.810 -13.038 1.00 77.12 97 LEU A O 1
ATOM 759 N N . ASP A 1 98 ? 15.481 -1.221 -13.084 1.00 73.62 98 ASP A N 1
ATOM 760 C CA . ASP A 1 98 ? 14.674 -1.762 -11.981 1.00 73.62 98 ASP A CA 1
ATOM 761 C C . ASP A 1 98 ? 13.270 -2.216 -12.423 1.00 73.62 98 ASP A C 1
ATOM 763 O O . ASP A 1 98 ? 12.435 -2.543 -11.579 1.00 73.62 98 ASP A O 1
ATOM 767 N N . GLY A 1 99 ? 12.977 -2.183 -13.729 1.00 69.75 99 GLY A N 1
ATOM 768 C CA . GLY A 1 99 ? 11.670 -2.498 -14.312 1.00 69.75 99 GLY A CA 1
ATOM 769 C C . GLY A 1 99 ? 11.738 -3.514 -15.454 1.00 69.75 99 GLY A C 1
ATOM 770 O O . GLY A 1 99 ? 12.810 -3.958 -15.850 1.00 69.75 99 GLY A O 1
ATOM 771 N N . LEU A 1 100 ? 10.575 -3.891 -15.994 1.00 74.31 100 LEU A N 1
ATOM 772 C CA . LEU A 1 100 ? 10.467 -4.898 -17.064 1.00 74.31 100 LEU A CA 1
ATOM 773 C C . LEU A 1 100 ? 10.892 -4.399 -18.456 1.00 74.31 100 LEU A C 1
ATOM 775 O O . LEU A 1 100 ? 10.941 -5.191 -19.400 1.00 74.31 100 LEU A O 1
ATOM 779 N N . ASN A 1 101 ? 11.176 -3.104 -18.618 1.00 75.38 101 ASN A N 1
ATOM 780 C CA . ASN A 1 101 ? 11.513 -2.560 -19.927 1.00 75.38 101 ASN A CA 1
ATOM 781 C C . ASN A 1 101 ? 12.847 -3.133 -20.436 1.00 75.38 101 ASN A C 1
ATOM 783 O O . ASN A 1 101 ? 13.827 -3.167 -19.694 1.00 75.38 101 ASN A O 1
ATOM 787 N N . ASN A 1 102 ? 12.891 -3.557 -21.703 1.00 72.62 102 ASN A N 1
ATOM 788 C CA . ASN A 1 102 ? 14.048 -4.199 -22.341 1.00 72.62 102 ASN A CA 1
ATOM 789 C C . ASN A 1 102 ? 14.524 -5.512 -21.694 1.00 72.62 102 ASN A C 1
ATOM 791 O O . ASN A 1 102 ? 15.651 -5.936 -21.955 1.00 72.62 102 ASN A O 1
ATOM 795 N N . PHE A 1 103 ? 13.681 -6.183 -20.898 1.00 76.56 103 PHE A N 1
ATOM 796 C CA . PHE A 1 103 ? 14.044 -7.457 -20.268 1.00 76.56 103 PHE A CA 1
ATOM 797 C C . PHE A 1 103 ? 14.414 -8.545 -21.295 1.00 76.56 103 PHE A C 1
ATOM 799 O O . PHE A 1 103 ? 15.335 -9.323 -21.056 1.00 76.56 103 PHE A O 1
ATOM 806 N N . ASP A 1 104 ? 13.756 -8.564 -22.461 1.00 76.06 104 ASP A N 1
ATOM 807 C CA . ASP A 1 104 ? 14.088 -9.448 -23.590 1.00 76.06 104 ASP A CA 1
ATOM 808 C C . ASP A 1 104 ? 14.993 -8.739 -24.617 1.00 76.06 104 ASP A C 1
ATOM 810 O O . ASP A 1 104 ? 14.582 -8.405 -25.727 1.00 76.06 104 ASP A O 1
ATOM 814 N N . PHE A 1 105 ? 16.229 -8.433 -24.207 1.00 58.19 105 PHE A N 1
ATOM 815 C CA . PHE A 1 105 ? 17.326 -7.976 -25.078 1.00 58.19 105 PHE A CA 1
ATOM 816 C C . PHE A 1 105 ? 17.009 -6.797 -26.026 1.00 58.19 105 PHE A C 1
ATOM 818 O O . PHE A 1 105 ? 17.517 -6.744 -27.146 1.00 58.19 105 PHE A O 1
ATOM 825 N N . GLY A 1 106 ? 16.223 -5.818 -25.566 1.00 59.78 106 GLY A N 1
ATOM 826 C CA . GLY A 1 106 ? 15.938 -4.583 -26.315 1.00 59.78 106 GLY A CA 1
ATOM 827 C C . GLY A 1 106 ? 14.546 -4.495 -26.946 1.00 59.78 106 GLY A C 1
ATOM 828 O O . GLY A 1 106 ? 14.274 -3.528 -27.653 1.00 59.78 106 GLY A O 1
ATOM 829 N N . GLN A 1 107 ? 13.665 -5.467 -26.693 1.00 60.16 107 GLN A N 1
ATOM 830 C CA . GLN A 1 107 ? 12.229 -5.313 -26.940 1.00 60.16 107 GLN A CA 1
ATOM 831 C C . GLN A 1 107 ? 11.602 -4.490 -25.803 1.00 60.16 107 GLN A C 1
ATOM 833 O O . GLN A 1 107 ? 11.660 -4.891 -24.635 1.00 60.16 107 GLN A O 1
ATOM 838 N N . GLU A 1 108 ? 10.992 -3.347 -26.129 1.00 58.53 108 GLU A N 1
ATOM 839 C CA . GLU A 1 108 ? 10.252 -2.563 -25.138 1.00 58.53 108 GLU A CA 1
ATOM 840 C C . GLU A 1 108 ? 8.994 -3.315 -24.679 1.00 58.53 108 GLU A C 1
ATOM 842 O O . GLU A 1 108 ? 8.214 -3.824 -25.487 1.00 58.53 108 GLU A O 1
ATOM 847 N N . TYR A 1 109 ? 8.765 -3.356 -23.364 1.00 51.53 109 TYR A N 1
ATOM 848 C CA . TYR A 1 109 ? 7.549 -3.937 -22.791 1.00 51.53 109 TYR A CA 1
ATOM 849 C C . TYR A 1 109 ? 6.424 -2.889 -22.807 1.00 51.53 109 TYR A C 1
ATOM 851 O O . TYR A 1 109 ? 6.296 -2.073 -21.893 1.00 51.53 109 TYR A O 1
ATOM 859 N N . GLY A 1 110 ? 5.604 -2.903 -23.859 1.00 54.38 110 GLY A N 1
ATOM 860 C CA . GLY A 1 110 ? 4.449 -2.016 -24.030 1.00 54.38 110 GLY A CA 1
ATOM 861 C C . GLY A 1 110 ? 3.977 -1.968 -25.484 1.00 54.38 110 GLY A C 1
ATOM 862 O O . GLY A 1 110 ? 4.694 -2.397 -26.384 1.00 54.38 110 GLY A O 1
ATOM 863 N N . TYR A 1 111 ? 2.769 -1.454 -25.739 1.00 43.41 111 TYR A N 1
ATOM 864 C CA . TYR A 1 111 ? 2.403 -1.082 -27.107 1.00 43.41 111 TYR A CA 1
ATOM 865 C C . TYR A 1 111 ? 3.364 0.018 -27.562 1.00 43.41 111 TYR A C 1
ATOM 867 O O . TYR A 1 111 ? 3.395 1.090 -26.955 1.00 43.41 111 TYR A O 1
ATOM 875 N N . GLN A 1 112 ? 4.139 -0.254 -28.612 1.00 45.69 112 GLN A N 1
ATOM 876 C CA . GLN A 1 112 ? 4.817 0.782 -29.380 1.00 45.69 112 GLN A CA 1
ATOM 877 C C . GLN A 1 112 ? 3.713 1.745 -29.831 1.00 45.69 112 GLN A C 1
ATOM 879 O O . GLN A 1 112 ? 2.854 1.363 -30.629 1.00 45.69 112 GLN A O 1
ATOM 884 N N . GLN A 1 113 ? 3.671 2.960 -29.277 1.00 45.25 113 GLN A N 1
ATOM 885 C CA . GLN A 1 113 ? 3.026 4.039 -30.010 1.00 45.25 113 GLN A CA 1
ATOM 886 C C . GLN A 1 113 ? 3.856 4.153 -31.279 1.00 45.25 113 GLN A C 1
ATOM 888 O O . GLN A 1 113 ? 5.026 4.519 -31.227 1.00 45.25 113 GLN A O 1
ATOM 893 N N . GLN A 1 114 ? 3.284 3.691 -32.386 1.00 38.38 114 GLN A N 1
ATOM 894 C CA . GLN A 1 114 ? 3.767 4.062 -33.695 1.00 38.38 114 GLN A CA 1
ATOM 895 C C . GLN A 1 114 ? 3.730 5.590 -33.675 1.00 38.38 114 GLN A C 1
ATOM 897 O O . GLN A 1 114 ? 2.663 6.161 -33.451 1.00 38.38 114 GLN A O 1
ATOM 902 N N . ASP A 1 115 ? 4.898 6.230 -33.734 1.00 43.69 115 ASP A N 1
ATOM 903 C CA . ASP A 1 115 ? 4.957 7.664 -33.963 1.00 43.69 115 ASP A CA 1
ATOM 904 C C . ASP A 1 115 ? 4.213 7.884 -35.282 1.00 43.69 115 ASP A C 1
ATOM 906 O O . ASP A 1 115 ? 4.715 7.539 -36.355 1.00 43.69 115 ASP A O 1
ATOM 910 N N . ASP A 1 116 ? 2.973 8.364 -35.195 1.00 40.34 116 ASP A N 1
ATOM 911 C CA . ASP A 1 116 ? 2.258 8.896 -36.341 1.00 40.34 116 ASP A CA 1
ATOM 912 C C . ASP A 1 116 ? 3.012 10.173 -36.735 1.00 40.34 116 ASP A C 1
ATOM 914 O O . ASP A 1 116 ? 2.712 11.281 -36.287 1.00 40.34 116 ASP A O 1
ATOM 918 N N . GLU A 1 117 ? 4.049 10.003 -37.557 1.00 49.84 117 GLU A N 1
ATOM 919 C CA . GLU A 1 117 ? 4.494 11.025 -38.495 1.00 49.84 117 GLU A CA 1
ATOM 920 C C . GLU A 1 117 ? 3.317 11.334 -39.440 1.00 49.84 117 GLU A C 1
ATOM 922 O O . GLU A 1 117 ? 3.256 10.869 -40.576 1.00 49.84 117 GLU A O 1
ATOM 927 N N . GLU A 1 118 ? 2.362 12.134 -38.972 1.00 42.38 118 GLU A N 1
ATOM 928 C CA . GLU A 1 118 ? 1.405 12.835 -39.824 1.00 42.38 118 GLU A CA 1
ATOM 929 C C . GLU A 1 118 ? 1.628 14.350 -39.712 1.00 42.38 118 GLU A C 1
ATOM 931 O O . GLU A 1 118 ? 1.076 15.035 -38.859 1.00 42.38 118 GLU A O 1
ATOM 936 N N . ASN A 1 119 ? 2.501 14.835 -40.601 1.00 38.91 119 ASN A N 1
ATOM 937 C CA . ASN A 1 119 ? 2.343 16.035 -41.436 1.00 38.91 119 ASN A CA 1
ATOM 938 C C . ASN A 1 119 ? 1.574 17.248 -40.856 1.00 38.91 119 ASN A C 1
ATOM 940 O O . ASN A 1 119 ? 0.356 17.322 -41.002 1.00 38.91 119 ASN A O 1
ATOM 944 N N . GLU A 1 120 ? 2.298 18.260 -40.355 1.00 36.25 120 GLU A N 1
ATOM 945 C CA . GLU A 1 120 ? 2.495 19.602 -40.975 1.00 36.25 120 GLU A CA 1
ATOM 946 C C . GLU A 1 120 ? 3.398 20.504 -40.113 1.00 36.25 120 GLU A C 1
ATOM 948 O O . GLU A 1 120 ? 3.167 20.612 -38.887 1.00 36.25 120 GLU A O 1
#

InterPro domains:
  IPR006047 Glycosyl hydrolase family 13, catalytic domain [PF00128] (24-95)
  IPR017853 Glycoside hydrolase superfamily [SSF51445] (13-111)